Protein AF-A0A5M6D1Q1-F1 (afdb_monomer_lite)

Structure (mmCIF, N/CA/C/O backbone):
data_AF-A0A5M6D1Q1-F1
#
_entry.id   AF-A0A5M6D1Q1-F1
#
loop_
_atom_site.group_PDB
_atom_site.id
_atom_site.type_symbol
_atom_site.label_atom_id
_atom_site.label_alt_id
_atom_site.label_comp_id
_atom_site.label_asym_id
_atom_site.label_entity_id
_atom_site.label_seq_id
_atom_site.pdbx_PDB_ins_code
_atom_site.Cartn_x
_atom_site.Cartn_y
_atom_site.Cartn_z
_atom_site.occupancy
_atom_site.B_iso_or_equiv
_atom_site.auth_seq_id
_atom_site.auth_comp_id
_atom_site.auth_asym_id
_atom_site.auth_atom_id
_atom_site.pdbx_PDB_model_num
ATOM 1 N N . MET A 1 1 ? -7.184 -12.726 8.526 1.00 54.72 1 MET A N 1
ATOM 2 C CA . MET A 1 1 ? -7.310 -12.161 7.161 1.00 54.72 1 MET A CA 1
ATOM 3 C C . MET A 1 1 ? -6.397 -12.910 6.181 1.00 54.72 1 MET A C 1
ATOM 5 O O . MET A 1 1 ? -5.250 -12.525 6.016 1.00 54.72 1 MET A O 1
ATOM 9 N N . HIS A 1 2 ? -6.866 -13.986 5.537 1.00 59.06 2 HIS A N 1
ATOM 10 C CA . HIS A 1 2 ? -6.039 -14.832 4.645 1.00 59.06 2 HIS A CA 1
ATOM 11 C C . HIS A 1 2 ? -5.733 -14.229 3.253 1.00 59.06 2 HIS A C 1
ATOM 13 O O . HIS A 1 2 ? -4.970 -14.813 2.491 1.00 59.06 2 HIS A O 1
ATOM 19 N N . PHE A 1 3 ? -6.298 -13.067 2.907 1.00 72.38 3 PHE A N 1
ATOM 20 C CA . PHE A 1 3 ? -6.205 -12.483 1.558 1.00 72.38 3 PHE A CA 1
ATOM 21 C C . PHE A 1 3 ? -5.018 -11.524 1.341 1.00 72.38 3 PHE A C 1
ATOM 23 O O . PHE A 1 3 ? -4.791 -11.091 0.217 1.00 72.38 3 PHE A O 1
ATOM 30 N N . LEU A 1 4 ? -4.249 -11.190 2.384 1.00 82.38 4 LEU A N 1
ATOM 31 C CA . LEU A 1 4 ? -3.113 -10.251 2.311 1.00 82.38 4 LEU A CA 1
ATOM 32 C C . LEU A 1 4 ? -1.764 -10.959 2.115 1.00 82.38 4 LEU A C 1
ATOM 34 O O . LEU A 1 4 ? -0.718 -10.449 2.509 1.00 82.38 4 LEU A O 1
ATOM 38 N N . ASN A 1 5 ? -1.767 -12.151 1.514 1.00 84.25 5 ASN A N 1
ATOM 39 C CA . ASN A 1 5 ? -0.533 -12.895 1.289 1.00 84.25 5 ASN A CA 1
ATOM 40 C C . ASN A 1 5 ? 0.434 -12.107 0.382 1.00 84.25 5 ASN A C 1
ATOM 42 O O . ASN A 1 5 ? 0.045 -11.577 -0.663 1.00 84.25 5 ASN A O 1
ATOM 46 N N . GLY A 1 6 ? 1.698 -12.020 0.796 1.00 88.81 6 GLY A N 1
ATOM 47 C CA . GLY A 1 6 ? 2.730 -11.233 0.118 1.00 88.81 6 GLY A CA 1
ATOM 48 C C . GLY A 1 6 ? 2.652 -9.719 0.348 1.00 88.81 6 GLY A C 1
ATOM 49 O O . GLY A 1 6 ? 3.420 -8.989 -0.275 1.00 88.81 6 GLY A O 1
ATOM 50 N N . TYR A 1 7 ? 1.759 -9.232 1.218 1.00 95.38 7 TYR A N 1
ATOM 51 C CA . TYR A 1 7 ? 1.768 -7.836 1.654 1.00 95.38 7 TYR A CA 1
ATOM 52 C C . TYR A 1 7 ? 2.653 -7.660 2.887 1.00 95.38 7 TYR A C 1
ATOM 54 O O . TYR A 1 7 ? 2.522 -8.372 3.883 1.00 95.38 7 TYR A O 1
ATOM 62 N N . GLN A 1 8 ? 3.520 -6.655 2.843 1.00 96.12 8 GLN A N 1
ATOM 63 C CA . GLN A 1 8 ? 4.240 -6.172 4.015 1.00 96.12 8 GLN A CA 1
ATOM 64 C C . GLN A 1 8 ? 3.354 -5.197 4.787 1.00 96.12 8 GLN A C 1
ATOM 66 O O . GLN A 1 8 ? 2.641 -4.400 4.180 1.00 96.12 8 GLN A O 1
ATOM 71 N N . THR A 1 9 ? 3.401 -5.250 6.116 1.00 95.25 9 THR A N 1
ATOM 72 C CA . THR A 1 9 ? 2.575 -4.398 6.983 1.00 95.25 9 THR A CA 1
ATOM 73 C C . THR A 1 9 ? 3.441 -3.356 7.668 1.00 95.25 9 THR A C 1
ATOM 75 O O . THR A 1 9 ? 4.522 -3.673 8.154 1.00 95.25 9 THR A O 1
ATOM 78 N N . PHE A 1 10 ? 2.943 -2.127 7.724 1.00 94.81 10 PHE A N 1
ATOM 79 C CA . PHE A 1 10 ? 3.603 -0.991 8.346 1.00 94.81 10 PHE A CA 1
ATOM 80 C C . PHE A 1 10 ? 2.598 -0.166 9.145 1.00 94.81 10 PHE A C 1
ATOM 82 O O . PHE A 1 10 ? 1.433 -0.042 8.762 1.00 94.81 10 PHE A O 1
ATOM 89 N N . ASN A 1 11 ? 3.061 0.497 10.198 1.00 92.31 11 ASN A N 1
ATOM 90 C CA . ASN A 1 11 ? 2.398 1.694 10.703 1.00 92.31 11 ASN A C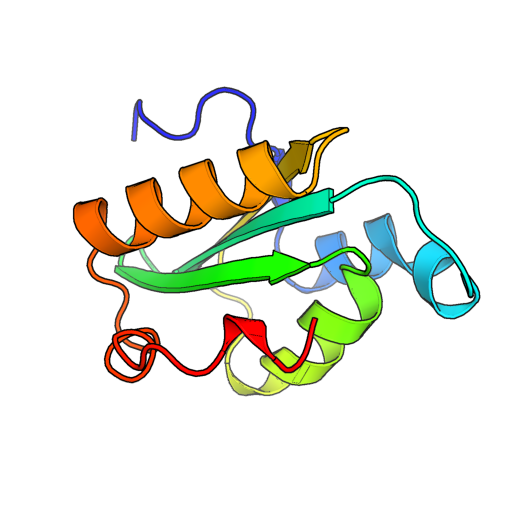A 1
ATOM 91 C C . ASN A 1 11 ? 2.869 2.952 9.943 1.00 92.31 11 ASN A C 1
ATOM 93 O O . ASN A 1 11 ? 3.781 2.925 9.109 1.00 92.31 11 ASN A O 1
ATOM 97 N N . ARG A 1 12 ? 2.252 4.098 10.254 1.00 88.12 12 ARG A N 1
ATOM 98 C CA . ARG A 1 12 ? 2.565 5.392 9.625 1.00 88.12 12 ARG A CA 1
ATOM 99 C C . ARG A 1 12 ? 4.043 5.781 9.716 1.00 88.12 12 ARG A C 1
ATOM 101 O O . ARG A 1 12 ? 4.595 6.327 8.761 1.00 88.12 12 ARG A O 1
ATOM 108 N N . VAL A 1 13 ? 4.669 5.584 10.872 1.00 89.94 13 VAL A N 1
ATOM 109 C CA . VAL A 1 13 ? 6.057 6.008 11.102 1.00 89.94 13 VAL A CA 1
ATOM 110 C C . VAL A 1 13 ? 7.007 5.106 10.324 1.00 89.94 13 VAL A C 1
ATOM 112 O O . VAL A 1 13 ? 7.935 5.595 9.679 1.00 89.94 13 VAL A O 1
ATOM 115 N N . GLU A 1 14 ? 6.753 3.803 10.349 1.00 94.12 14 GLU A N 1
ATOM 116 C CA . GLU A 1 14 ? 7.570 2.804 9.669 1.00 94.12 14 GLU A CA 1
ATOM 117 C C . GLU A 1 14 ? 7.528 2.980 8.155 1.00 94.12 14 GLU A C 1
ATOM 119 O O . GLU A 1 14 ? 8.588 3.023 7.536 1.00 94.12 14 GLU A O 1
ATOM 124 N N . ILE A 1 15 ? 6.348 3.176 7.551 1.00 93.31 15 ILE A N 1
ATOM 125 C CA . ILE A 1 15 ? 6.251 3.296 6.089 1.00 93.31 15 ILE A CA 1
ATOM 126 C C . ILE A 1 15 ? 6.970 4.545 5.567 1.00 93.31 15 ILE A C 1
ATOM 128 O O . ILE A 1 15 ? 7.657 4.502 4.549 1.00 93.31 15 ILE A O 1
ATOM 132 N N . VAL A 1 16 ? 6.873 5.670 6.282 1.00 91.38 16 VAL A N 1
ATOM 133 C CA . VAL A 1 16 ? 7.556 6.906 5.880 1.00 91.38 16 VAL A CA 1
ATOM 134 C C . VAL A 1 16 ? 9.071 6.746 5.999 1.00 91.38 16 VAL A C 1
ATOM 136 O O . VAL A 1 16 ? 9.797 7.247 5.142 1.00 91.38 16 VAL A O 1
ATOM 139 N N . LYS A 1 17 ? 9.555 6.034 7.026 1.00 94.12 17 LYS A N 1
ATOM 140 C CA . LYS A 1 17 ? 10.980 5.714 7.179 1.00 94.12 17 LYS A CA 1
ATOM 141 C C . LYS A 1 17 ? 11.459 4.754 6.087 1.00 94.12 17 LYS A C 1
ATOM 143 O O . LYS A 1 17 ? 12.443 5.067 5.421 1.00 94.12 17 LYS A O 1
ATOM 148 N N . ALA A 1 18 ? 10.744 3.653 5.860 1.00 95.12 18 ALA A N 1
ATOM 149 C CA . ALA A 1 18 ? 11.095 2.616 4.888 1.00 95.12 18 ALA A CA 1
ATOM 150 C C . ALA A 1 18 ? 11.190 3.162 3.457 1.00 95.12 18 ALA A C 1
ATOM 152 O O . ALA A 1 18 ? 12.093 2.802 2.709 1.00 95.12 18 ALA A O 1
ATOM 153 N N . PHE A 1 19 ? 10.304 4.092 3.091 1.00 94.75 19 PHE A N 1
ATOM 154 C CA . PHE A 1 19 ? 10.261 4.675 1.751 1.00 94.75 19 PHE A CA 1
ATOM 155 C C . PHE A 1 19 ? 10.884 6.074 1.660 1.00 94.75 19 PHE A C 1
ATOM 157 O O . PHE A 1 19 ? 10.764 6.723 0.624 1.00 94.75 19 PHE A O 1
ATOM 164 N N . LYS A 1 20 ? 11.597 6.552 2.692 1.00 94.94 20 LYS A N 1
ATOM 165 C CA . LYS A 1 20 ? 12.205 7.900 2.719 1.00 94.94 20 LYS A CA 1
ATOM 166 C C . LYS A 1 20 ? 13.106 8.175 1.512 1.00 94.94 20 LYS A C 1
ATOM 168 O O . LYS A 1 20 ? 13.129 9.301 1.019 1.00 94.94 20 LYS A O 1
ATOM 173 N N . TYR A 1 21 ? 13.807 7.154 1.016 1.00 93.19 21 TYR A N 1
ATOM 174 C CA . TYR A 1 21 ? 14.674 7.256 -0.162 1.00 93.19 21 TYR A CA 1
ATOM 175 C C . TYR A 1 21 ? 13.912 7.704 -1.425 1.00 93.19 21 TYR A C 1
ATOM 177 O O . TYR A 1 21 ? 14.469 8.413 -2.259 1.00 93.19 21 TYR A O 1
ATOM 185 N N . GLN A 1 22 ? 12.615 7.386 -1.533 1.00 93.94 22 GLN A N 1
ATOM 186 C CA . GLN A 1 22 ? 11.781 7.773 -2.676 1.00 93.94 22 GLN A CA 1
ATOM 187 C C . GLN A 1 22 ? 11.482 9.276 -2.738 1.00 93.94 22 GLN A C 1
ATOM 189 O O . GLN A 1 22 ? 10.966 9.748 -3.750 1.00 93.94 22 GLN A O 1
ATOM 194 N N . ARG A 1 23 ? 11.817 10.049 -1.695 1.00 92.94 23 ARG A N 1
ATOM 195 C CA . ARG A 1 23 ? 11.674 11.512 -1.686 1.00 92.94 23 ARG A CA 1
ATOM 196 C C . ARG A 1 23 ? 12.424 12.182 -2.840 1.00 92.94 23 ARG A C 1
ATOM 198 O O . ARG A 1 23 ? 11.950 13.195 -3.343 1.00 92.94 23 ARG A O 1
ATOM 205 N N . TYR A 1 24 ? 13.561 11.615 -3.238 1.00 91.94 24 TYR A N 1
ATOM 206 C CA . TYR A 1 24 ? 14.454 12.168 -4.261 1.00 91.94 24 TYR A CA 1
ATOM 207 C C . TYR A 1 24 ? 14.432 11.370 -5.573 1.00 91.94 24 TYR A C 1
ATOM 209 O O . TYR A 1 24 ? 15.219 11.641 -6.474 1.00 91.94 24 TYR A O 1
ATOM 217 N N . LEU A 1 25 ? 13.546 10.375 -5.696 1.00 88.00 25 LEU A N 1
ATOM 218 C CA . LEU A 1 25 ? 13.414 9.600 -6.926 1.00 88.00 25 LEU A CA 1
ATOM 219 C C . LEU A 1 25 ? 12.526 10.333 -7.931 1.00 88.00 25 LEU A C 1
ATOM 221 O O . LEU A 1 25 ? 11.338 10.542 -7.684 1.00 88.00 25 LEU A O 1
ATOM 225 N N . HIS A 1 26 ? 13.108 10.664 -9.083 1.00 77.25 26 HIS A N 1
ATOM 226 C CA . HIS A 1 26 ? 12.401 11.265 -10.217 1.00 77.25 26 HIS A CA 1
ATOM 227 C C . HIS A 1 26 ? 11.713 10.224 -11.107 1.00 77.25 26 HIS A C 1
ATOM 229 O O . HIS A 1 26 ? 10.673 10.508 -11.696 1.00 77.25 26 HIS A O 1
ATOM 235 N N . TYR A 1 27 ? 12.266 9.011 -11.175 1.00 80.69 27 TYR A N 1
ATOM 236 C CA . TYR A 1 27 ? 11.713 7.900 -11.939 1.00 80.69 27 TYR A CA 1
ATOM 237 C C . TYR A 1 27 ? 11.688 6.638 -11.081 1.00 80.69 27 TYR A C 1
ATOM 239 O O . TYR A 1 27 ? 12.638 6.358 -10.349 1.00 80.69 27 TYR A O 1
ATOM 247 N N . ASN A 1 28 ? 10.593 5.884 -11.162 1.00 82.81 28 ASN A N 1
ATOM 248 C CA . ASN A 1 28 ? 10.468 4.588 -10.514 1.00 82.81 28 ASN A CA 1
ATOM 249 C C . ASN A 1 28 ? 9.757 3.618 -11.459 1.00 82.81 28 ASN A C 1
ATOM 251 O O . ASN A 1 28 ? 8.660 3.912 -11.936 1.00 82.81 28 ASN A O 1
ATOM 255 N N . SER A 1 29 ? 10.391 2.478 -11.720 1.00 89.12 29 SER A N 1
ATOM 256 C CA . SER A 1 29 ? 9.839 1.385 -12.524 1.00 89.12 29 SER A CA 1
ATOM 257 C C . SER A 1 29 ? 8.998 0.408 -11.700 1.00 89.12 29 SER A C 1
ATOM 259 O O . SER A 1 29 ? 8.344 -0.459 -12.272 1.00 89.12 29 SER A O 1
ATOM 261 N N . ILE A 1 30 ? 8.990 0.546 -10.370 1.00 94.75 30 ILE A N 1
ATOM 262 C CA . ILE A 1 30 ? 8.214 -0.300 -9.464 1.00 94.75 30 ILE A CA 1
ATOM 263 C C . ILE A 1 30 ? 6.910 0.402 -9.092 1.00 94.75 30 ILE A C 1
ATOM 265 O O . ILE A 1 30 ? 6.881 1.577 -8.715 1.00 94.75 30 ILE A O 1
ATOM 269 N N . PHE A 1 31 ? 5.823 -0.358 -9.148 1.00 95.50 31 PHE A N 1
ATOM 270 C CA . PHE A 1 31 ? 4.490 0.063 -8.746 1.00 95.50 31 PHE A CA 1
ATOM 271 C C . PHE A 1 31 ? 4.116 -0.615 -7.437 1.00 95.50 31 PHE A C 1
ATOM 273 O O . PHE A 1 31 ? 4.494 -1.750 -7.176 1.00 95.50 31 PHE A O 1
ATOM 280 N N . PHE A 1 32 ? 3.352 0.074 -6.607 1.00 96.50 32 PHE A N 1
ATOM 281 C CA . PHE A 1 32 ? 2.939 -0.415 -5.304 1.00 96.50 32 PHE A CA 1
ATOM 282 C C . PHE A 1 32 ? 1.432 -0.319 -5.192 1.00 96.50 32 PHE A C 1
ATOM 284 O O . PHE A 1 32 ? 0.855 0.710 -5.543 1.00 96.50 32 PHE A O 1
ATOM 291 N N . VAL A 1 33 ? 0.812 -1.361 -4.653 1.00 97.06 33 VAL A N 1
ATOM 292 C CA . VAL A 1 33 ? -0.556 -1.302 -4.143 1.00 97.06 33 VAL A CA 1
ATOM 293 C C . VAL A 1 33 ? -0.476 -1.192 -2.639 1.00 97.06 33 VAL A C 1
ATOM 295 O O . VAL A 1 33 ? 0.279 -1.928 -2.005 1.00 97.06 33 VAL A O 1
ATOM 298 N N . TYR A 1 34 ? -1.243 -0.264 -2.081 1.00 95.88 34 TYR A N 1
ATOM 299 C CA . TYR A 1 34 ? -1.340 -0.063 -0.649 1.00 95.88 34 TYR A CA 1
ATOM 300 C C . TYR A 1 34 ? -2.796 -0.116 -0.182 1.00 95.88 34 TYR A C 1
ATOM 302 O O . TYR A 1 34 ? -3.703 0.403 -0.838 1.00 95.88 34 TYR A O 1
ATOM 310 N N . ILE A 1 35 ? -3.007 -0.735 0.975 1.00 95.25 35 ILE A N 1
ATOM 311 C CA . ILE A 1 35 ? -4.302 -0.894 1.636 1.00 95.25 35 ILE A CA 1
ATOM 312 C C . ILE A 1 35 ? -4.167 -0.301 3.034 1.00 95.25 35 ILE A C 1
ATOM 314 O O . ILE A 1 35 ? -3.261 -0.667 3.776 1.00 95.25 35 ILE A O 1
ATOM 318 N N . ILE A 1 36 ? -5.052 0.626 3.386 1.00 93.88 36 ILE A N 1
ATOM 319 C CA . ILE A 1 36 ? -5.080 1.284 4.692 1.00 93.88 36 ILE A CA 1
ATOM 320 C C . ILE A 1 36 ? -6.282 0.745 5.455 1.00 93.88 36 ILE A C 1
ATOM 322 O O . ILE A 1 36 ? -7.422 0.954 5.027 1.00 93.88 36 ILE A O 1
ATOM 326 N N . LEU A 1 37 ? -6.017 0.079 6.574 1.00 93.31 37 LEU A N 1
ATOM 327 C CA . LEU A 1 37 ? -7.024 -0.384 7.521 1.00 93.31 37 LEU A CA 1
ATOM 328 C C . LEU A 1 37 ? -6.906 0.400 8.830 1.00 93.31 37 LEU A C 1
ATOM 330 O O . LEU A 1 37 ? -5.811 0.809 9.211 1.00 93.31 37 LEU A O 1
ATOM 334 N N . GLU A 1 38 ? -8.011 0.573 9.543 1.00 91.94 38 GLU A N 1
ATOM 335 C CA . GLU A 1 38 ? -8.027 1.023 10.937 1.00 91.94 38 GLU A CA 1
ATOM 336 C C . GLU A 1 38 ? -8.978 0.131 11.722 1.00 91.94 38 GLU A C 1
ATOM 338 O O . GLU A 1 38 ? -10.157 0.073 11.394 1.00 91.94 38 GLU A O 1
ATOM 343 N N . SER A 1 39 ? -8.482 -0.568 12.748 1.00 88.00 39 SER A N 1
ATOM 344 C CA . SER A 1 39 ? -9.292 -1.527 13.526 1.00 88.00 39 SER A CA 1
ATOM 345 C C . SER A 1 39 ? -10.074 -2.503 12.626 1.00 88.00 39 SER A C 1
ATOM 347 O O . SER A 1 39 ? -11.278 -2.673 12.781 1.00 88.00 39 SER A O 1
ATOM 349 N N . ASP A 1 40 ? -9.390 -3.074 11.630 1.00 85.62 40 ASP A N 1
ATOM 350 C CA . ASP A 1 40 ? -9.938 -3.962 10.592 1.00 85.62 40 ASP A CA 1
ATOM 351 C C . ASP A 1 40 ? -10.955 -3.336 9.612 1.00 85.62 40 ASP A C 1
ATOM 353 O O . ASP A 1 40 ? -11.376 -3.998 8.660 1.00 85.62 40 ASP A O 1
ATOM 357 N N . GLU A 1 41 ? -11.295 -2.049 9.747 1.00 90.56 41 GLU A N 1
ATOM 358 C CA . GLU A 1 41 ? -12.120 -1.332 8.773 1.00 90.56 41 GLU A CA 1
ATOM 359 C C . GLU A 1 41 ? -11.268 -0.874 7.573 1.00 90.56 41 GLU A C 1
ATOM 361 O O . GLU A 1 41 ? -10.293 -0.131 7.748 1.00 90.56 41 GLU A O 1
ATOM 366 N N . PRO A 1 42 ? -11.619 -1.253 6.328 1.00 91.62 42 PRO A N 1
ATOM 367 C CA . PRO A 1 42 ? -10.915 -0.785 5.144 1.00 91.62 42 PRO A CA 1
ATOM 368 C C . PRO A 1 42 ? -11.223 0.684 4.858 1.00 91.62 42 PRO A C 1
ATOM 370 O O . PRO A 1 42 ? -12.307 1.058 4.406 1.00 91.62 42 PRO A O 1
ATOM 373 N N . LEU A 1 43 ? -10.225 1.539 5.068 1.00 91.06 43 LEU A N 1
ATOM 374 C CA . LEU A 1 43 ? -10.348 2.975 4.852 1.00 91.06 43 LEU A CA 1
ATOM 375 C C . LEU A 1 43 ? -10.096 3.349 3.395 1.00 91.06 43 LEU A C 1
ATOM 377 O O . LEU A 1 43 ? -10.877 4.097 2.799 1.00 91.06 43 LEU A O 1
ATOM 381 N N . TYR A 1 44 ? -8.998 2.854 2.819 1.00 92.00 44 TYR A N 1
ATOM 382 C CA . TYR A 1 44 ? -8.582 3.217 1.466 1.00 92.00 44 TYR A CA 1
ATOM 383 C C . TYR A 1 44 ? -7.731 2.132 0.809 1.00 92.00 44 TYR A C 1
ATOM 385 O 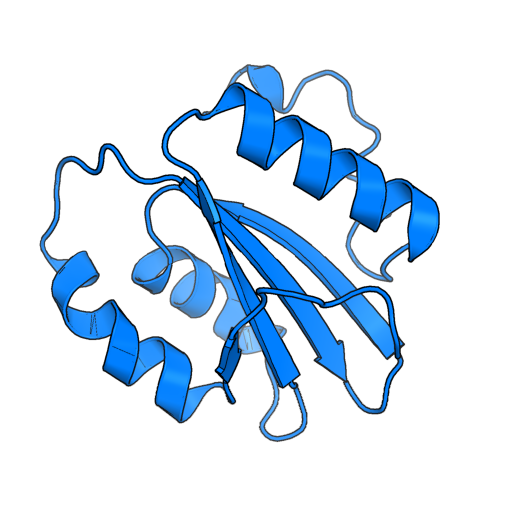O . TYR A 1 44 ? -6.904 1.502 1.461 1.00 92.00 44 TYR A O 1
ATOM 393 N N . VAL A 1 45 ? -7.880 1.978 -0.502 1.00 93.88 45 VAL A N 1
ATOM 394 C CA . VAL A 1 45 ? -7.005 1.169 -1.357 1.00 93.88 45 VAL A CA 1
ATOM 395 C C . VAL A 1 45 ? -6.516 2.054 -2.496 1.00 93.88 45 VAL A C 1
ATOM 397 O O . VAL A 1 45 ? -7.306 2.804 -3.073 1.00 93.88 45 VAL A O 1
ATOM 400 N N . GLY A 1 46 ? -5.225 1.994 -2.811 1.00 93.75 46 GLY A N 1
ATOM 401 C CA . GLY A 1 46 ? -4.670 2.746 -3.928 1.00 93.75 46 GLY A CA 1
ATOM 402 C C . GLY A 1 46 ? -3.423 2.124 -4.536 1.00 93.75 46 GLY A C 1
ATOM 403 O O . GLY A 1 46 ? -2.780 1.277 -3.920 1.00 93.75 46 GLY A O 1
ATOM 404 N N . SER A 1 47 ? -3.050 2.599 -5.723 1.00 94.94 47 SER A N 1
ATOM 405 C CA . SER A 1 47 ? -1.762 2.300 -6.352 1.00 94.94 47 SER A CA 1
ATOM 406 C C . SER A 1 47 ? -0.879 3.547 -6.531 1.00 94.94 47 SER A C 1
ATOM 408 O O . SER A 1 47 ? -1.354 4.686 -6.589 1.00 94.94 47 SER A O 1
ATOM 410 N N . THR A 1 48 ? 0.445 3.369 -6.532 1.00 94.69 48 THR A N 1
ATOM 411 C CA . THR A 1 48 ? 1.419 4.461 -6.709 1.00 94.69 48 THR A CA 1
ATOM 412 C C . THR A 1 48 ? 2.783 3.938 -7.164 1.00 94.69 48 THR A C 1
ATOM 414 O O . THR A 1 48 ? 3.165 2.834 -6.799 1.00 94.69 48 THR A O 1
ATOM 417 N N . SER A 1 49 ? 3.555 4.736 -7.903 1.00 94.44 49 SER A N 1
ATOM 418 C CA . SER A 1 49 ? 4.994 4.495 -8.127 1.00 94.44 49 SER A CA 1
ATOM 419 C C . SER A 1 49 ? 5.874 5.184 -7.075 1.00 94.44 49 SER A C 1
ATOM 421 O O . SER A 1 49 ? 7.071 4.933 -6.989 1.00 94.44 49 SER A O 1
ATOM 423 N N . ASN A 1 50 ? 5.295 6.050 -6.239 1.00 94.75 50 ASN A N 1
ATOM 424 C CA . ASN A 1 50 ? 6.004 6.714 -5.149 1.00 94.75 50 ASN A CA 1
ATOM 425 C C . ASN A 1 50 ? 5.169 6.647 -3.865 1.00 94.75 50 ASN A C 1
ATOM 427 O O . ASN A 1 50 ? 4.135 7.308 -3.725 1.00 94.75 50 ASN A O 1
ATOM 431 N N . VAL A 1 51 ? 5.592 5.784 -2.949 1.00 94.50 51 VAL A N 1
ATOM 432 C CA . VAL A 1 51 ? 4.945 5.508 -1.665 1.00 94.50 51 VAL A CA 1
ATOM 433 C C . VAL A 1 51 ? 5.143 6.680 -0.718 1.00 94.50 51 VAL A C 1
ATOM 435 O O . VAL A 1 51 ? 4.182 7.099 -0.078 1.00 94.50 51 VAL A O 1
ATOM 438 N N . PHE A 1 52 ? 6.346 7.262 -0.675 1.00 93.94 52 PHE A N 1
ATOM 439 C CA . PHE A 1 52 ? 6.658 8.375 0.222 1.00 93.94 52 PHE A CA 1
ATOM 440 C C . PHE A 1 52 ? 5.685 9.539 0.030 1.00 93.94 52 PHE A C 1
ATOM 442 O O . PHE A 1 52 ? 4.968 9.908 0.962 1.00 93.94 52 PHE A O 1
ATOM 449 N N . TRP A 1 53 ? 5.588 10.073 -1.190 1.00 91.44 53 TRP A N 1
ATOM 450 C CA . TRP A 1 53 ? 4.698 11.200 -1.475 1.00 91.44 53 TRP A CA 1
ATOM 451 C C . TRP A 1 53 ? 3.225 10.843 -1.295 1.00 91.44 53 TRP A C 1
ATOM 453 O O . TRP A 1 53 ? 2.430 11.673 -0.848 1.00 91.44 53 TRP A O 1
ATOM 463 N N . ARG A 1 54 ? 2.845 9.592 -1.577 1.00 92.38 54 ARG A N 1
ATOM 464 C CA . ARG A 1 54 ? 1.468 9.141 -1.376 1.00 92.38 54 ARG A CA 1
ATOM 465 C C . ARG A 1 54 ? 1.094 9.086 0.104 1.00 92.38 54 ARG A C 1
ATOM 467 O O . ARG A 1 54 ? 0.006 9.534 0.458 1.00 92.38 54 ARG A O 1
ATOM 474 N N . MET A 1 55 ? 1.990 8.606 0.964 1.00 91.81 55 MET A N 1
ATOM 475 C CA . MET A 1 55 ? 1.781 8.596 2.413 1.00 91.81 55 MET A CA 1
ATOM 476 C C . MET A 1 55 ? 1.798 10.010 2.998 1.00 91.81 55 MET A C 1
ATOM 478 O O . MET A 1 55 ? 0.981 10.306 3.865 1.00 91.81 55 MET A O 1
ATOM 482 N N . GLN A 1 56 ? 2.637 10.916 2.476 1.00 89.19 56 GLN A N 1
ATOM 483 C CA . GLN A 1 56 ? 2.594 12.344 2.826 1.00 89.19 56 GLN A CA 1
ATOM 484 C C . GLN A 1 56 ? 1.222 12.962 2.498 1.00 89.19 56 GLN A C 1
ATOM 486 O O . GLN A 1 56 ? 0.617 13.614 3.344 1.00 89.19 56 GLN A O 1
ATOM 491 N N . LYS A 1 57 ? 0.670 12.685 1.308 1.00 87.25 57 LYS A N 1
ATOM 492 C CA . LYS A 1 57 ? -0.657 13.181 0.897 1.00 87.25 57 LYS A CA 1
ATOM 493 C C . LYS A 1 57 ? -1.799 12.656 1.774 1.00 87.25 57 LYS A C 1
ATOM 495 O O . LYS A 1 57 ? -2.799 13.345 1.962 1.00 87.25 57 LYS A O 1
ATOM 500 N N . HIS A 1 58 ? -1.676 11.437 2.295 1.00 83.62 58 HIS A N 1
ATOM 501 C CA . HIS A 1 58 ? -2.700 10.812 3.136 1.00 83.62 58 HIS A CA 1
ATOM 502 C C . HIS A 1 58 ? -2.486 11.028 4.636 1.00 83.62 58 HIS A C 1
ATOM 504 O O . HIS A 1 58 ? -3.223 10.444 5.419 1.00 83.62 58 HIS A O 1
ATOM 510 N N . GLN A 1 59 ? -1.550 11.877 5.070 1.00 81.25 59 GLN A N 1
ATOM 511 C CA . GLN A 1 59 ? -1.257 12.078 6.499 1.00 81.25 59 GLN A CA 1
ATOM 512 C C . GLN A 1 59 ? -2.484 12.389 7.359 1.00 81.25 59 GLN A C 1
ATOM 514 O O . GLN A 1 59 ? -2.565 11.915 8.487 1.00 81.25 59 GLN A O 1
ATOM 519 N N . ASN A 1 60 ? -3.453 13.130 6.821 1.00 77.50 60 ASN A N 1
ATOM 520 C CA . ASN A 1 60 ? -4.679 13.493 7.542 1.00 77.50 60 ASN A CA 1
ATOM 521 C C . ASN A 1 60 ? -5.707 12.348 7.606 1.00 77.50 60 ASN A C 1
ATOM 523 O O . ASN A 1 60 ? -6.703 12.451 8.309 1.00 77.50 60 ASN A O 1
ATOM 527 N N . LYS A 1 61 ? -5.485 11.270 6.848 1.00 71.62 61 LYS A N 1
ATOM 528 C CA . LYS A 1 61 ? -6.322 10.061 6.796 1.00 71.62 61 LYS A CA 1
ATOM 529 C C . LYS A 1 61 ? -5.672 8.866 7.494 1.00 71.62 61 LYS A C 1
ATOM 531 O O . LYS A 1 61 ? -6.299 7.819 7.599 1.00 71.62 61 LYS A O 1
ATOM 536 N N . ILE A 1 62 ? -4.413 9.011 7.908 1.00 80.50 62 ILE A N 1
ATOM 537 C CA . ILE A 1 62 ? -3.598 7.966 8.522 1.00 80.50 62 ILE A CA 1
ATOM 538 C C . ILE A 1 62 ? -3.351 8.367 9.978 1.00 80.50 62 ILE A C 1
ATOM 540 O O . ILE A 1 62 ? -2.559 9.273 10.263 1.00 80.50 62 ILE A O 1
ATOM 544 N N . SER A 1 63 ? -4.047 7.696 10.891 1.00 83.06 63 SER A N 1
ATOM 545 C CA . SER A 1 63 ? -3.872 7.858 12.334 1.00 83.06 63 SER A CA 1
ATOM 546 C C . SER A 1 63 ? -2.722 6.979 12.856 1.00 83.06 63 SER A C 1
ATOM 548 O O . SER A 1 63 ? -2.078 6.245 12.107 1.00 83.06 63 SER A O 1
ATOM 550 N N . SER A 1 64 ? -2.440 7.032 14.159 1.00 82.12 64 SER A N 1
ATOM 551 C CA . SER A 1 64 ? -1.513 6.088 14.800 1.00 82.12 64 SER A CA 1
ATOM 552 C C . SER A 1 64 ? -2.054 4.655 14.874 1.00 82.12 64 SER A C 1
ATOM 554 O O . SER A 1 64 ? -1.278 3.732 15.099 1.00 82.12 64 SER A O 1
ATOM 556 N N . ARG A 1 65 ? -3.363 4.460 14.676 1.00 86.69 65 ARG A N 1
ATOM 557 C CA . ARG A 1 65 ? -4.050 3.162 14.750 1.00 86.69 65 ARG A CA 1
ATOM 558 C C . ARG A 1 65 ? -4.180 2.471 13.395 1.00 86.69 65 ARG A C 1
ATOM 560 O O . ARG A 1 65 ? -4.694 1.360 13.327 1.00 86.69 65 ARG A O 1
ATOM 567 N N . THR A 1 66 ? -3.749 3.121 12.316 1.00 91.06 66 THR A N 1
ATOM 568 C CA . THR A 1 66 ? -3.866 2.542 10.979 1.00 91.06 66 THR A CA 1
ATOM 569 C C . THR A 1 66 ? -2.762 1.534 10.694 1.00 91.06 66 THR A C 1
ATOM 571 O O . THR A 1 66 ? -1.582 1.829 10.904 1.00 91.06 66 THR A O 1
ATOM 574 N N . SER A 1 67 ? -3.144 0.413 10.095 1.00 94.25 67 SER A N 1
ATOM 575 C CA . SER A 1 67 ? -2.242 -0.561 9.488 1.00 94.25 67 SER A CA 1
ATOM 576 C C . SER A 1 67 ? -2.214 -0.347 7.979 1.00 94.25 67 SER A C 1
ATOM 578 O O . SER A 1 67 ? -3.257 -0.266 7.327 1.00 94.25 67 SER A O 1
ATOM 580 N N . ILE A 1 68 ? -1.013 -0.233 7.419 1.00 94.75 68 ILE A N 1
ATOM 581 C CA . ILE A 1 68 ? -0.791 -0.000 5.996 1.00 94.75 68 ILE A CA 1
ATOM 582 C C . ILE A 1 68 ? -0.124 -1.238 5.415 1.00 94.75 68 ILE A C 1
ATOM 584 O O . ILE A 1 68 ? 1.022 -1.549 5.733 1.00 94.75 68 ILE A O 1
ATOM 588 N N . TYR A 1 69 ? -0.843 -1.930 4.545 1.00 96.12 69 TYR A N 1
ATOM 589 C CA . TYR A 1 69 ? -0.352 -3.097 3.830 1.00 96.12 69 TYR A CA 1
ATOM 590 C C . TYR A 1 69 ? 0.152 -2.658 2.470 1.00 96.12 69 TYR A C 1
ATOM 592 O O . TYR A 1 69 ? -0.548 -1.915 1.785 1.00 96.12 69 TYR A O 1
ATOM 600 N N . ILE A 1 70 ? 1.327 -3.122 2.053 1.00 96.62 70 ILE A N 1
ATOM 601 C CA . ILE A 1 70 ? 1.904 -2.780 0.756 1.00 96.62 70 ILE A CA 1
ATOM 602 C C . ILE A 1 70 ? 2.458 -4.002 0.025 1.00 96.62 70 ILE A C 1
ATOM 604 O O . ILE A 1 70 ? 3.048 -4.892 0.635 1.00 96.62 70 ILE A O 1
ATOM 608 N N . LYS A 1 71 ? 2.294 -4.014 -1.297 1.00 96.88 71 LYS A N 1
ATOM 609 C CA . LYS A 1 71 ? 2.860 -5.020 -2.200 1.00 96.88 71 LYS A CA 1
ATOM 610 C C . LYS A 1 71 ? 3.377 -4.353 -3.468 1.00 96.88 71 LYS A C 1
ATOM 612 O O . LYS A 1 71 ? 2.723 -3.458 -4.006 1.00 96.88 71 LYS A O 1
ATOM 617 N N . SER A 1 72 ? 4.553 -4.773 -3.922 1.00 96.50 72 SER A N 1
ATOM 618 C CA . SER A 1 72 ? 5.198 -4.264 -5.134 1.00 96.50 72 SER A CA 1
ATOM 619 C C . SER A 1 72 ? 4.845 -5.091 -6.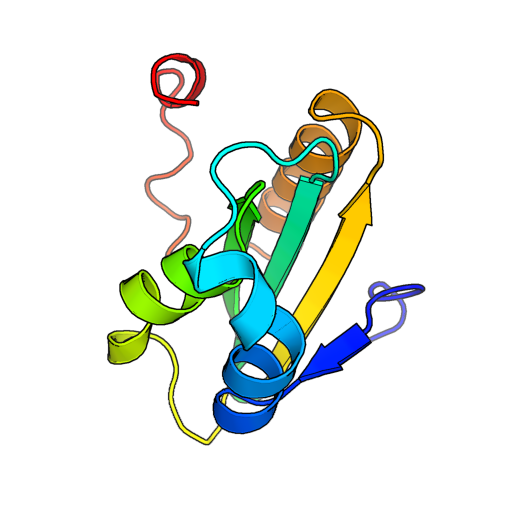369 1.00 96.50 72 SER A C 1
ATOM 621 O O . SER A 1 72 ? 4.624 -6.297 -6.284 1.00 96.50 72 SER A O 1
ATOM 623 N N . PHE A 1 73 ? 4.855 -4.434 -7.522 1.00 96.19 73 PHE A N 1
ATOM 624 C CA . PHE A 1 73 ? 4.580 -4.983 -8.842 1.00 96.19 73 PHE A CA 1
ATOM 625 C C . PHE A 1 73 ? 5.551 -4.366 -9.850 1.00 96.19 73 PHE A C 1
ATOM 627 O O . PHE A 1 73 ? 5.792 -3.158 -9.829 1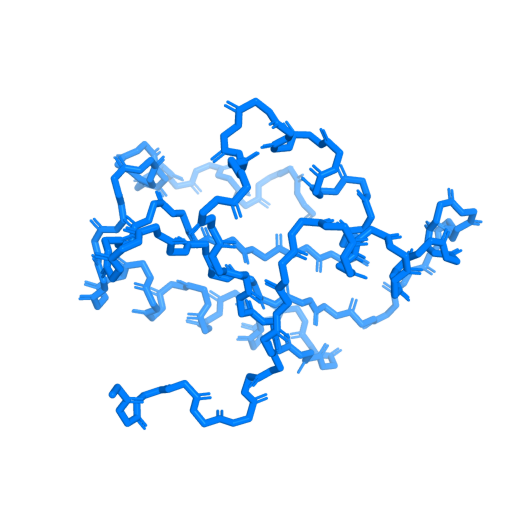.00 96.19 73 PHE A O 1
ATOM 634 N N . GLU A 1 74 ? 6.060 -5.177 -10.773 1.00 95.69 74 GLU A N 1
ATOM 635 C CA . GLU A 1 74 ? 6.945 -4.708 -11.851 1.00 95.69 74 GLU A CA 1
ATOM 636 C C . GLU A 1 74 ? 6.171 -4.015 -12.978 1.00 95.69 74 GLU A C 1
ATOM 638 O O . GLU A 1 74 ? 6.697 -3.163 -13.688 1.00 95.69 74 GLU A O 1
ATOM 643 N N . ARG A 1 75 ? 4.888 -4.359 -13.147 1.00 95.06 75 ARG A N 1
ATOM 644 C CA . ARG A 1 75 ? 4.043 -3.827 -14.218 1.00 95.06 75 ARG A CA 1
ATOM 645 C C . ARG A 1 75 ? 2.886 -3.019 -13.648 1.00 95.06 75 ARG A C 1
ATOM 647 O O . ARG A 1 75 ? 2.106 -3.512 -12.833 1.00 95.06 75 ARG A O 1
ATOM 654 N N . LYS A 1 76 ? 2.693 -1.805 -14.179 1.00 93.25 76 LYS A N 1
ATOM 655 C CA . LYS A 1 76 ? 1.578 -0.903 -13.822 1.00 93.25 76 LYS A CA 1
ATOM 656 C C . LYS A 1 76 ? 0.217 -1.592 -13.936 1.00 93.25 76 LYS A C 1
ATOM 658 O O . LYS A 1 76 ? -0.641 -1.417 -13.078 1.00 93.25 76 LYS A O 1
ATOM 663 N N . VAL A 1 77 ? 0.022 -2.392 -14.988 1.00 93.50 77 VAL A N 1
ATOM 664 C CA . VAL A 1 77 ? -1.251 -3.086 -15.241 1.00 93.50 77 VAL A CA 1
ATOM 665 C C . VAL A 1 77 ? -1.614 -4.073 -14.131 1.00 93.50 77 VAL A C 1
ATOM 667 O O . VAL A 1 77 ? -2.789 -4.175 -13.783 1.00 93.50 77 VAL A O 1
ATOM 670 N N . ASP A 1 78 ? -0.628 -4.746 -13.539 1.00 95.44 78 ASP A N 1
ATOM 671 C CA . ASP A 1 78 ? -0.869 -5.735 -12.490 1.00 95.44 78 ASP A CA 1
ATOM 672 C C . ASP A 1 78 ? -1.214 -5.044 -11.169 1.00 95.44 78 ASP A C 1
ATOM 674 O O . ASP A 1 78 ? -2.202 -5.407 -10.532 1.00 95.44 78 ASP A O 1
ATOM 678 N N . ALA A 1 79 ? -0.519 -3.949 -10.840 1.00 95.62 79 ALA A N 1
ATOM 679 C CA . ALA A 1 79 ? -0.876 -3.100 -9.702 1.00 95.62 79 ALA A CA 1
ATOM 680 C C . ALA A 1 79 ? -2.309 -2.544 -9.818 1.00 95.62 79 ALA A C 1
ATOM 682 O O . ALA A 1 79 ? -3.073 -2.579 -8.857 1.00 95.62 79 ALA A O 1
ATOM 683 N N . LEU A 1 80 ? -2.713 -2.071 -11.004 1.00 93.88 80 LEU A N 1
ATOM 684 C CA . LEU A 1 80 ? -4.067 -1.550 -11.233 1.00 93.88 80 LEU A CA 1
ATOM 685 C C . LEU A 1 80 ? -5.146 -2.641 -11.153 1.00 93.88 80 LEU A C 1
ATOM 687 O O . LEU A 1 80 ? -6.267 -2.377 -10.711 1.00 93.88 80 LEU A O 1
ATOM 691 N N . ARG A 1 81 ? -4.847 -3.866 -11.601 1.00 94.38 81 ARG A N 1
ATOM 692 C CA . ARG A 1 81 ? -5.764 -5.012 -11.475 1.00 94.38 81 ARG A CA 1
ATOM 693 C C . ARG A 1 81 ? -5.963 -5.391 -10.012 1.00 94.38 81 ARG A C 1
ATOM 695 O O . ARG A 1 81 ? -7.107 -5.546 -9.588 1.00 94.38 81 ARG A O 1
ATOM 702 N N . GLU A 1 82 ? -4.874 -5.471 -9.257 1.00 95.06 82 GLU A N 1
ATOM 703 C CA . GLU A 1 82 ? -4.880 -5.770 -7.826 1.00 95.06 82 GLU A CA 1
ATOM 704 C C . GLU A 1 82 ? -5.627 -4.687 -7.024 1.00 95.06 82 GLU A C 1
ATOM 706 O O . GLU A 1 82 ? -6.513 -4.995 -6.228 1.00 95.06 82 GLU A O 1
ATOM 711 N N . GLU A 1 83 ? -5.359 -3.404 -7.292 1.00 95.25 83 GLU A N 1
ATOM 712 C CA . GLU A 1 83 ? -6.078 -2.274 -6.688 1.00 95.25 83 GLU A CA 1
ATOM 713 C C . GLU A 1 83 ? -7.594 -2.404 -6.899 1.00 95.25 83 GLU A C 1
ATOM 715 O O . GLU A 1 83 ? -8.376 -2.332 -5.948 1.00 95.25 83 GLU A O 1
ATOM 720 N N . ARG A 1 84 ? -8.031 -2.651 -8.141 1.00 92.50 84 ARG A N 1
ATOM 721 C CA . ARG A 1 84 ? -9.457 -2.830 -8.464 1.00 92.50 84 ARG A CA 1
ATOM 722 C C . ARG A 1 84 ? -10.058 -4.046 -7.772 1.00 92.50 84 ARG A C 1
ATOM 724 O O . ARG A 1 84 ? -11.211 -3.974 -7.344 1.00 92.50 84 ARG A O 1
ATOM 731 N N . HIS A 1 85 ? -9.314 -5.147 -7.686 1.00 93.19 85 HIS A N 1
ATOM 732 C CA . HIS A 1 85 ? -9.748 -6.345 -6.978 1.00 93.19 85 HIS A CA 1
ATOM 733 C C . HIS A 1 85 ? -10.054 -6.019 -5.510 1.00 93.19 85 HIS A C 1
ATOM 735 O O . HIS A 1 85 ? -11.176 -6.255 -5.058 1.00 93.19 85 HIS A O 1
ATOM 741 N N . PHE A 1 86 ? -9.127 -5.367 -4.802 1.00 93.50 86 PHE A N 1
ATOM 742 C CA . PHE A 1 86 ? -9.325 -5.009 -3.396 1.00 93.50 86 PHE A CA 1
ATOM 743 C C . PHE A 1 86 ? -10.377 -3.926 -3.172 1.00 93.50 86 PHE A C 1
ATOM 745 O O . PHE A 1 86 ? -11.127 -4.014 -2.203 1.00 93.50 86 PHE A O 1
ATOM 752 N N . ILE A 1 87 ? -10.514 -2.945 -4.070 1.00 92.19 87 ILE A N 1
ATOM 753 C CA . ILE A 1 87 ? -11.610 -1.967 -3.980 1.00 92.19 87 ILE A CA 1
ATOM 754 C C . ILE A 1 87 ? -12.973 -2.671 -4.056 1.00 92.19 87 ILE A C 1
ATOM 756 O O . ILE A 1 87 ? -13.869 -2.349 -3.276 1.00 92.19 87 ILE A O 1
ATOM 760 N N . ARG A 1 88 ? -13.139 -3.642 -4.966 1.00 90.50 88 ARG A N 1
ATOM 761 C CA . ARG A 1 88 ? -14.391 -4.406 -5.106 1.00 90.50 88 ARG A CA 1
ATOM 762 C C . ARG A 1 88 ? -14.654 -5.312 -3.906 1.00 90.50 88 ARG A C 1
ATOM 764 O O . ARG A 1 88 ? -15.792 -5.378 -3.450 1.00 90.50 88 ARG A O 1
ATOM 771 N N . LEU A 1 89 ? -13.614 -5.987 -3.419 1.00 91.19 89 LEU A N 1
ATOM 772 C CA . LEU A 1 89 ? -13.703 -6.934 -2.311 1.00 91.19 89 LEU A CA 1
ATOM 773 C C . LEU A 1 89 ? -13.989 -6.232 -0.977 1.00 91.19 89 LEU A C 1
ATOM 775 O O . LEU A 1 89 ? -14.897 -6.631 -0.255 1.00 91.19 89 LEU A O 1
ATOM 779 N N . LEU A 1 90 ? -13.226 -5.182 -0.662 1.00 91.38 90 LEU A N 1
ATOM 780 C CA . LEU A 1 90 ? -13.219 -4.546 0.658 1.00 91.38 90 LEU A CA 1
ATOM 781 C C . LEU A 1 90 ? -14.182 -3.357 0.769 1.00 91.38 90 LEU A C 1
ATOM 783 O O . LEU A 1 90 ? -14.495 -2.934 1.876 1.00 91.38 90 LEU A O 1
ATOM 787 N N . LYS A 1 91 ? -14.638 -2.792 -0.360 1.00 90.88 91 LYS A N 1
ATOM 788 C CA . LYS A 1 91 ? -15.507 -1.597 -0.424 1.00 90.88 91 LYS A CA 1
ATOM 789 C C . LYS A 1 91 ? -15.048 -0.448 0.502 1.00 90.88 91 LYS A C 1
ATOM 791 O O . LYS A 1 91 ? -15.848 0.053 1.296 1.00 90.88 91 LYS A O 1
ATOM 796 N N . PRO A 1 92 ? -13.780 -0.004 0.403 1.00 91.19 92 PRO A N 1
ATOM 797 C CA . PRO A 1 92 ? -13.195 0.905 1.380 1.00 91.19 92 PRO A CA 1
ATOM 798 C C . PRO A 1 92 ? -13.932 2.244 1.482 1.00 91.19 92 PRO A C 1
ATOM 800 O O . PRO A 1 92 ? -14.352 2.826 0.472 1.00 91.19 92 PRO A O 1
ATOM 803 N N . LYS A 1 93 ? -14.034 2.767 2.710 1.00 88.81 93 LYS A N 1
ATOM 804 C CA . LYS A 1 93 ? -14.819 3.960 3.077 1.00 88.81 93 LYS A CA 1
ATOM 805 C C . LYS A 1 93 ? -14.578 5.156 2.156 1.00 88.81 93 LYS A C 1
ATOM 807 O O . LYS A 1 93 ? -15.532 5.817 1.737 1.00 88.81 93 LYS A O 1
ATOM 812 N N . TYR A 1 94 ? -13.318 5.421 1.812 1.00 86.31 94 TYR A N 1
ATOM 813 C CA . TYR A 1 94 ? -12.908 6.605 1.056 1.00 86.31 94 TYR A CA 1
ATOM 814 C C . TYR A 1 94 ? -12.724 6.363 -0.454 1.00 86.31 94 TYR A C 1
ATOM 816 O O . TYR A 1 94 ? -12.484 7.321 -1.190 1.00 86.31 94 TYR A O 1
ATOM 824 N N . ASN A 1 95 ? -12.897 5.133 -0.955 1.00 87.50 95 ASN A N 1
ATOM 825 C CA . ASN A 1 95 ? -12.869 4.847 -2.398 1.00 87.50 95 ASN A CA 1
ATOM 826 C C . ASN A 1 95 ? -14.236 5.003 -3.082 1.00 87.50 95 ASN A C 1
ATOM 828 O O . ASN A 1 95 ? -14.326 4.810 -4.291 1.00 87.50 95 ASN A O 1
ATOM 832 N N . LYS A 1 96 ? -15.294 5.413 -2.366 1.00 65.38 96 LYS A N 1
ATOM 833 C CA . LYS A 1 96 ? -16.656 5.567 -2.923 1.00 65.38 96 LYS A CA 1
ATOM 834 C C . LYS A 1 96 ? -16.745 6.490 -4.153 1.00 65.38 96 LYS A C 1
ATOM 836 O O . LYS A 1 96 ? -17.654 6.335 -4.957 1.00 65.38 96 LYS A O 1
ATOM 841 N N . ARG A 1 97 ? -15.793 7.417 -4.337 1.00 56.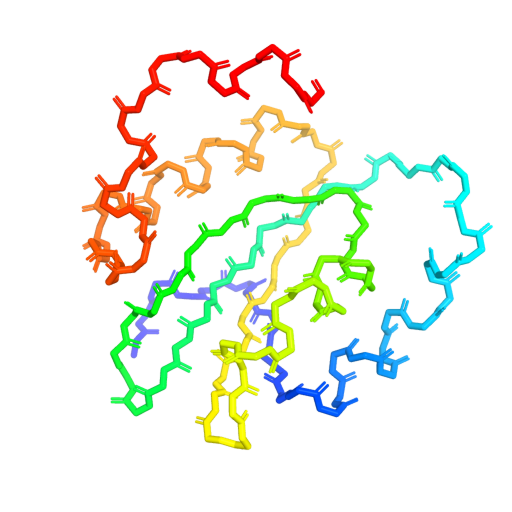97 97 ARG A N 1
ATOM 842 C CA . ARG A 1 97 ? -15.704 8.309 -5.516 1.00 56.97 97 ARG A CA 1
ATOM 843 C C . ARG A 1 97 ? -14.839 7.772 -6.670 1.00 56.97 97 ARG A C 1
ATOM 845 O O . ARG A 1 97 ? -14.804 8.388 -7.728 1.00 56.97 97 ARG A O 1
ATOM 852 N N . HIS A 1 98 ? -14.146 6.646 -6.492 1.00 49.34 98 HIS A N 1
ATOM 853 C CA . HIS A 1 98 ? -13.220 6.078 -7.483 1.00 49.34 98 HIS A CA 1
ATOM 854 C C . HIS A 1 98 ? -13.902 5.213 -8.564 1.00 49.34 98 HIS A C 1
ATOM 856 O O . HIS A 1 98 ? -13.226 4.705 -9.453 1.00 49.34 98 HIS A O 1
ATOM 862 N N . CYS A 1 99 ? -15.236 5.106 -8.568 1.00 45.66 99 CYS A N 1
ATOM 863 C CA . CYS A 1 99 ? -15.998 4.558 -9.701 1.00 45.66 99 CYS A CA 1
ATOM 864 C C . CYS A 1 99 ? -16.118 5.539 -10.892 1.00 45.66 99 CYS A C 1
ATOM 866 O O . CYS A 1 99 ? -16.981 5.352 -11.744 1.00 45.66 99 CYS A O 1
ATOM 868 N N . ASN A 1 100 ? -15.278 6.579 -10.972 1.00 42.19 100 ASN A N 1
ATOM 869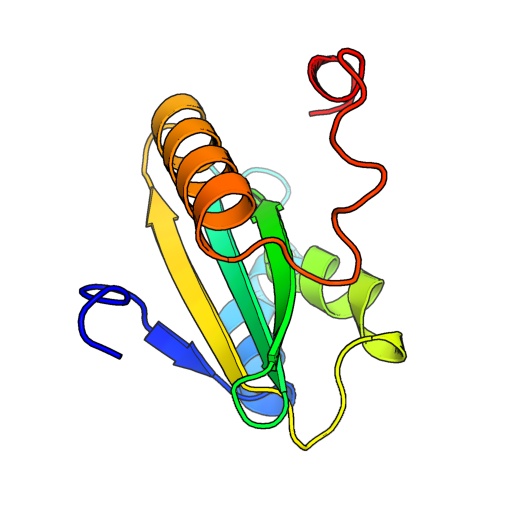 C CA . ASN A 1 100 ? -15.241 7.491 -12.115 1.00 42.19 100 ASN A CA 1
ATOM 870 C C . ASN A 1 100 ? -14.192 7.039 -13.140 1.00 42.19 100 ASN A C 1
ATOM 872 O O . ASN A 1 100 ? -12.998 6.961 -12.854 1.00 42.19 100 ASN A O 1
ATOM 876 N N . ARG A 1 101 ? -14.667 6.786 -14.363 1.00 41.44 101 ARG A N 1
ATOM 877 C CA . ARG A 1 101 ? -13.936 6.286 -15.544 1.00 41.44 101 ARG A CA 1
ATOM 878 C C . ARG A 1 101 ? -12.684 7.105 -15.922 1.00 41.44 101 ARG A C 1
ATOM 880 O O . ARG A 1 101 ? -11.802 6.574 -16.585 1.00 41.44 101 ARG A O 1
ATOM 887 N N . TYR A 1 102 ? -12.591 8.355 -15.465 1.00 39.75 102 TYR A N 1
ATOM 888 C CA . TYR A 1 102 ? -11.606 9.361 -15.891 1.00 39.75 102 TYR A CA 1
ATOM 889 C C . TYR A 1 102 ? -10.263 9.353 -15.149 1.00 39.75 102 TYR A C 1
ATOM 891 O O . TYR A 1 102 ? -9.342 10.062 -15.536 1.00 39.75 102 TYR A O 1
ATOM 899 N N . GLN A 1 103 ? -10.079 8.547 -14.099 1.00 45.66 103 GLN A N 1
ATOM 900 C CA . GLN A 1 103 ? -8.797 8.549 -13.376 1.00 45.66 103 GLN A CA 1
ATOM 901 C C . GLN A 1 103 ? -7.647 7.840 -14.117 1.00 45.66 103 GLN A C 1
ATOM 903 O O . GLN A 1 103 ? -6.518 7.827 -13.633 1.00 45.66 103 GLN A O 1
ATOM 908 N N . LEU A 1 104 ? -7.927 7.282 -15.299 1.00 41.50 104 LEU A N 1
ATOM 909 C CA . LEU A 1 104 ? -6.923 6.791 -16.245 1.00 41.50 104 LEU A CA 1
ATOM 910 C C . LEU A 1 104 ? -6.084 7.920 -16.873 1.00 41.50 104 LEU A C 1
ATOM 912 O O . LEU A 1 104 ? -5.006 7.630 -17.371 1.00 41.50 104 LEU A O 1
ATOM 916 N N . GLU A 1 105 ? -6.537 9.178 -16.828 1.00 33.88 105 GLU A N 1
ATOM 917 C CA . GLU A 1 105 ? -5.887 10.294 -17.538 1.00 33.88 105 GLU A CA 1
ATOM 918 C C . GLU A 1 105 ? -4.843 11.063 -16.706 1.00 33.88 105 GLU A C 1
ATOM 920 O O . GLU A 1 105 ? -4.154 11.926 -17.237 1.00 33.88 105 GLU A O 1
ATOM 925 N N . LEU A 1 106 ? -4.680 10.757 -15.412 1.00 31.48 106 LEU A N 1
ATOM 926 C CA . LEU A 1 106 ? -3.777 11.494 -14.504 1.00 31.48 106 LEU A CA 1
ATOM 927 C C . LEU A 1 106 ? -2.638 10.638 -13.908 1.00 31.48 106 LEU A C 1
ATOM 929 O O . LEU A 1 106 ? -2.061 11.016 -12.885 1.00 31.48 106 LEU A O 1
ATOM 933 N N . LEU A 1 107 ? -2.319 9.488 -14.517 1.00 37.00 107 LEU A N 1
ATOM 934 C CA . LEU A 1 107 ? -1.219 8.592 -14.117 1.00 37.00 107 LEU A CA 1
ATOM 935 C C . LEU A 1 107 ? -0.315 8.187 -15.273 1.00 37.00 107 LEU A C 1
ATOM 937 O O . LEU A 1 107 ? -0.862 7.606 -16.234 1.00 37.00 107 LEU A O 1
#

Sequence (107 aa):
MHFLNGYQTFNRVEIVKAFKYQRYLHYNSIFFVYIILESDEPLYVGSTSNVFWRMQKHQNKISSRTSIYIKSFERKVDALREERHFIRLLKPKYNKRHCNRYQLELL

pLDDT: mean 85.2, std 16.38, range [31.48, 97.06]

InterPro domains:
  IPR000305 GIY-YIG endonuclease [PF01541] (31-95)
  IPR000305 GIY-YIG endonuclease [SM00465] (30-100)
  IPR035901 GIY-YIG endonuclease superfamily [G3DSA:3.40.1440.10] (26-105)
  IPR035901 GIY-YIG endonuclease superfamily [SSF82771] (31-97)

Secondary structure (DSSP, 8-state):
-TT-TT-EEE-HHHHHHHTGGGGG-S----EEEEEEEETTEEEEEEEES-HHHHHHHTGGG--TTEEEEEEEESSHHHHHHHHHHHHHHH--TT-TTTT-GGGGG--

Foldseek 3Di:
DVPLPQWDKDALVRQLVVQVVLVPDPDAQKKKWKWKDAPNQTADIDMDSRSNVVSVVCVVVGDRRIMMIMHIDNDPVVSVVVSVVCCVVRVHPPCPVVPDPPPVPPD

Organism: NCBI:txid2607907

Radius of gyration: 13.16 Å; chains: 1; bounding box: 31×28×32 Å